Protein AF-A0A1N6YTL4-F1 (afdb_monomer_lite)

Secondary structure (DSSP, 8-state):
--HHHHHHHHHHHHHHGGGS--TT-TT-S-----EEEEEEE-SSS--EEEEEEEE--TT-----TTSS--BS-HHHHHHHHHHHHHHHHTT-HHHHHHHHHHHHHHBTT-HHHHHHHHHHHHHTT-HHHHHHHHHHHHHTT-HHHHHHHHHHTTT-

Sequence (156 aa):
MNQVSVNLFKGTFEKNFYLWDISGFENFEKVIIPYKYSSKVTNGRGEISRMGITFFNRNYIDFLPEFIVYVKDKKKSLQNFSKAVQAMNANKLDKAIEFFNETHEYDNTNTDALYNVASIAMAQNKTDVACTALKRLKDLEQTEGTKLYNEKCSGK

Structure (mmCIF, N/CA/C/O backbone):
data_AF-A0A1N6YTL4-F1
#
_entry.id   AF-A0A1N6YTL4-F1
#
loop_
_atom_site.group_PDB
_atom_site.id
_atom_site.type_symbol
_atom_site.label_atom_id
_atom_site.label_alt_id
_atom_site.label_comp_id
_atom_site.label_asym_id
_atom_site.label_entity_id
_atom_site.label_seq_id
_atom_site.pdbx_PDB_ins_code
_atom_site.Cartn_x
_atom_site.Cartn_y
_atom_site.Cartn_z
_atom_site.occupancy
_atom_site.B_iso_or_equiv
_atom_site.auth_seq_id
_atom_site.auth_comp_id
_atom_site.auth_asym_id
_atom_site.auth_atom_id
_atom_site.pdbx_PDB_model_num
ATOM 1 N N . MET A 1 1 ? 21.073 10.509 -17.803 1.00 59.91 1 MET A N 1
ATOM 2 C CA . MET A 1 1 ? 20.848 9.961 -19.165 1.00 59.91 1 MET A CA 1
ATOM 3 C C . MET A 1 1 ? 21.181 11.045 -20.175 1.00 59.91 1 MET A C 1
ATOM 5 O O . MET A 1 1 ? 20.860 12.189 -19.892 1.00 59.91 1 MET A O 1
ATOM 9 N N . ASN A 1 2 ? 21.810 10.725 -21.308 1.00 72.00 2 ASN A N 1
ATOM 10 C CA . ASN A 1 2 ? 22.000 11.700 -22.391 1.00 72.00 2 ASN A CA 1
ATOM 11 C C . ASN A 1 2 ? 20.798 11.677 -23.362 1.00 72.00 2 ASN A C 1
ATOM 13 O O . ASN A 1 2 ? 20.012 10.726 -23.358 1.00 72.00 2 ASN A O 1
ATOM 17 N N . GLN A 1 3 ? 20.651 12.715 -24.191 1.00 76.50 3 GLN A N 1
ATOM 18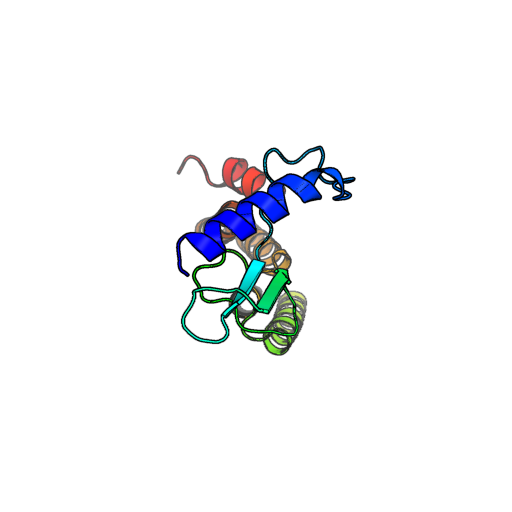 C CA . GLN A 1 3 ? 19.509 12.863 -25.107 1.00 76.50 3 GLN A CA 1
ATOM 19 C C . GLN A 1 3 ? 19.399 11.714 -26.125 1.00 76.50 3 GLN A C 1
ATOM 21 O O . GLN A 1 3 ? 18.298 11.307 -26.489 1.00 76.50 3 GLN A O 1
ATOM 26 N N . VAL A 1 4 ? 20.537 11.157 -26.549 1.00 77.75 4 VAL A N 1
ATOM 27 C CA . VAL A 1 4 ? 20.602 10.030 -27.491 1.00 77.75 4 VAL A CA 1
ATOM 28 C C . VAL A 1 4 ? 19.930 8.790 -26.896 1.00 77.75 4 VAL A C 1
ATOM 30 O O . VAL A 1 4 ? 19.064 8.196 -27.536 1.00 77.75 4 VAL A O 1
ATOM 33 N N . SER A 1 5 ? 20.249 8.447 -25.643 1.00 71.25 5 SER A N 1
ATOM 34 C CA . SER A 1 5 ? 19.614 7.335 -24.929 1.00 71.25 5 SER A CA 1
ATOM 35 C C . SER A 1 5 ? 18.109 7.540 -24.741 1.00 71.25 5 SER A C 1
ATOM 37 O O . SER A 1 5 ? 17.353 6.580 -24.858 1.00 71.25 5 SER A O 1
ATOM 39 N N . VAL A 1 6 ? 17.662 8.774 -24.476 1.00 77.31 6 VAL A N 1
ATOM 40 C CA . VAL A 1 6 ? 16.231 9.094 -24.307 1.00 77.31 6 VAL A CA 1
ATOM 41 C C . VAL A 1 6 ? 15.464 8.918 -25.617 1.00 77.31 6 VAL A C 1
ATOM 43 O O . VAL A 1 6 ? 14.405 8.294 -25.629 1.00 77.31 6 VAL A O 1
ATOM 46 N N . ASN A 1 7 ? 15.999 9.430 -26.727 1.00 81.69 7 ASN A N 1
ATOM 47 C CA . ASN A 1 7 ? 15.351 9.322 -28.035 1.00 81.69 7 ASN A CA 1
ATOM 48 C C . ASN A 1 7 ? 15.267 7.864 -28.503 1.00 81.69 7 ASN A C 1
ATOM 50 O O . ASN A 1 7 ? 14.231 7.436 -29.007 1.00 81.69 7 ASN A O 1
ATOM 54 N N . LEU A 1 8 ? 16.333 7.086 -28.288 1.00 77.69 8 LEU A N 1
ATOM 55 C CA . LEU A 1 8 ? 16.352 5.664 -28.620 1.00 77.69 8 LEU A CA 1
ATOM 56 C C . LEU A 1 8 ? 15.340 4.867 -27.788 1.00 77.69 8 LEU A C 1
ATOM 58 O O . LEU A 1 8 ? 14.631 4.022 -28.337 1.00 77.69 8 LEU A O 1
ATOM 62 N N . PHE A 1 9 ? 15.238 5.159 -26.487 1.00 78.00 9 PHE A N 1
ATOM 63 C CA . PHE A 1 9 ? 14.226 4.563 -25.616 1.00 78.00 9 PHE A CA 1
ATOM 64 C C . PHE A 1 9 ? 12.809 4.861 -26.122 1.00 78.00 9 PHE A C 1
ATOM 66 O O . PHE A 1 9 ? 12.041 3.924 -26.331 1.00 78.00 9 PHE A O 1
ATOM 73 N N . LYS A 1 10 ? 12.484 6.135 -26.391 1.00 81.81 10 LYS A N 1
ATOM 74 C CA . LYS A 1 10 ? 11.162 6.538 -26.906 1.00 81.81 10 LYS A CA 1
ATOM 75 C C . LYS A 1 10 ? 10.816 5.820 -28.207 1.00 81.81 10 LYS A C 1
ATOM 77 O O . LYS A 1 10 ? 9.788 5.157 -28.279 1.00 81.81 10 LYS A O 1
ATOM 82 N N . GLY A 1 11 ? 11.721 5.863 -29.186 1.00 82.88 11 GLY A N 1
ATOM 83 C CA . GLY A 1 11 ? 11.497 5.213 -30.476 1.00 82.88 11 GLY A CA 1
ATOM 84 C C . GLY A 1 11 ? 11.359 3.692 -30.368 1.00 82.88 11 GLY A C 1
ATOM 85 O O . GLY A 1 11 ? 10.613 3.090 -31.133 1.00 82.88 11 GLY A O 1
ATOM 86 N N . THR A 1 12 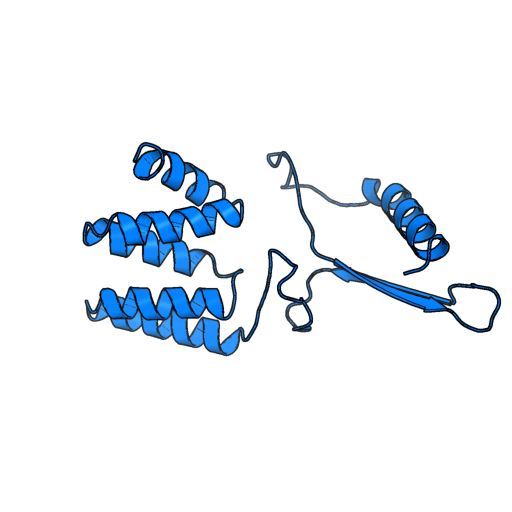? 12.044 3.055 -29.413 1.00 78.06 12 THR A N 1
ATOM 87 C CA . THR A 1 12 ? 11.881 1.616 -29.150 1.00 78.06 12 THR A CA 1
ATOM 88 C C . THR A 1 12 ? 10.526 1.325 -28.512 1.00 78.06 12 THR A C 1
ATOM 90 O O . THR A 1 12 ? 9.868 0.369 -28.906 1.00 78.06 12 THR A O 1
ATOM 93 N N . PHE A 1 13 ? 10.091 2.139 -27.551 1.00 80.81 13 PHE A N 1
ATOM 94 C CA . PHE A 1 13 ? 8.807 1.957 -26.879 1.00 80.81 13 PHE A CA 1
ATOM 95 C C . PHE A 1 13 ? 7.634 2.129 -27.853 1.00 80.81 13 PHE A C 1
ATOM 97 O O . PHE A 1 13 ? 6.811 1.229 -27.985 1.00 80.81 13 PHE A O 1
ATOM 104 N N . GLU A 1 14 ? 7.612 3.227 -28.613 1.00 83.31 14 GLU A N 1
ATOM 105 C CA . GLU A 1 14 ? 6.567 3.525 -29.604 1.00 83.31 14 GLU A CA 1
ATOM 106 C C . GLU A 1 14 ? 6.442 2.419 -30.664 1.00 83.31 14 GLU A C 1
ATOM 108 O O . GLU A 1 14 ? 5.338 1.999 -31.004 1.00 83.31 14 GLU A O 1
ATOM 113 N N . LYS A 1 15 ? 7.575 1.882 -31.137 1.00 85.19 15 LYS A N 1
ATOM 114 C CA . LYS A 1 15 ? 7.611 0.787 -32.120 1.00 85.19 15 LYS A CA 1
ATOM 115 C C . LYS A 1 15 ? 7.225 -0.579 -31.569 1.00 85.19 15 LYS A C 1
ATOM 117 O O . LYS A 1 15 ? 7.078 -1.494 -32.364 1.00 85.19 15 LYS A O 1
ATOM 122 N N . ASN A 1 16 ? 7.142 -0.765 -30.258 1.00 82.19 16 ASN A N 1
ATOM 123 C CA . ASN A 1 16 ? 6.798 -2.063 -29.676 1.00 82.19 16 ASN A CA 1
ATOM 124 C C . ASN A 1 16 ? 5.483 -2.027 -28.902 1.00 82.19 16 ASN A C 1
ATOM 126 O O . ASN A 1 16 ? 4.976 -3.087 -28.562 1.00 82.19 16 ASN A O 1
ATOM 130 N N . PHE A 1 17 ? 4.912 -0.848 -28.646 1.00 80.88 17 PHE A N 1
ATOM 131 C CA . PHE A 1 17 ? 3.679 -0.713 -27.874 1.00 80.88 17 PHE A CA 1
ATOM 132 C C . PHE A 1 17 ? 2.516 -1.519 -28.472 1.00 80.88 17 PHE A C 1
ATOM 134 O O . PHE A 1 17 ? 1.780 -2.162 -27.737 1.00 80.88 17 PHE A O 1
ATOM 141 N N . TYR A 1 18 ? 2.401 -1.577 -29.803 1.00 83.94 18 TYR A N 1
ATOM 142 C CA . TYR A 1 18 ? 1.363 -2.372 -30.475 1.00 83.94 18 TYR A CA 1
ATOM 143 C C . TYR A 1 18 ? 1.511 -3.894 -30.285 1.00 83.94 18 TYR A C 1
ATOM 145 O O . TYR A 1 18 ? 0.587 -4.634 -30.605 1.00 83.94 18 TYR A O 1
ATOM 153 N N . LEU A 1 19 ? 2.668 -4.371 -29.810 1.00 84.88 19 LEU A N 1
ATOM 154 C CA . LEU A 1 19 ? 2.916 -5.785 -29.507 1.00 84.88 19 LEU A CA 1
ATOM 155 C C . LEU A 1 19 ? 2.529 -6.157 -28.072 1.00 84.88 19 LEU A C 1
ATOM 157 O O . LEU A 1 19 ? 2.641 -7.322 -27.696 1.00 84.88 19 LEU A O 1
ATOM 161 N N . TRP A 1 20 ? 2.159 -5.182 -27.241 1.00 83.69 20 TRP A N 1
ATOM 162 C CA . TRP A 1 20 ? 1.830 -5.434 -25.847 1.00 83.69 20 TRP A CA 1
ATOM 163 C C . TRP A 1 20 ? 0.421 -6.004 -25.754 1.00 83.69 20 TRP A C 1
ATOM 165 O O . TRP A 1 20 ? -0.533 -5.411 -26.254 1.00 83.69 20 TRP A O 1
ATOM 175 N N . ASP A 1 21 ? 0.291 -7.139 -25.074 1.00 83.94 21 ASP A N 1
ATOM 176 C CA . ASP A 1 21 ? -1.011 -7.646 -24.668 1.00 83.94 21 ASP A CA 1
ATOM 177 C C . ASP A 1 21 ? -1.501 -6.828 -23.470 1.00 83.94 21 ASP A C 1
ATOM 179 O O . ASP A 1 21 ? -1.032 -6.994 -22.343 1.00 83.94 21 ASP A O 1
ATOM 183 N N . ILE A 1 22 ? -2.397 -5.886 -23.749 1.00 84.00 22 ILE A N 1
ATOM 184 C CA . ILE A 1 22 ? -3.043 -5.032 -22.747 1.00 84.00 22 ILE A CA 1
ATOM 185 C C . ILE A 1 22 ? -4.449 -5.525 -22.392 1.00 84.00 22 ILE A C 1
ATOM 187 O O . ILE A 1 22 ? -5.221 -4.782 -21.783 1.00 84.00 22 ILE A O 1
ATOM 191 N N . SER A 1 23 ? -4.789 -6.762 -22.769 1.00 85.00 23 SER A N 1
ATOM 192 C CA . SER A 1 23 ? -6.076 -7.361 -22.426 1.00 85.00 23 SER A CA 1
ATOM 193 C C . SER A 1 23 ? -6.271 -7.359 -20.906 1.00 85.00 23 SER A C 1
ATOM 195 O O . SER A 1 23 ? -5.370 -7.727 -20.148 1.00 85.00 23 SER A O 1
ATOM 197 N N . GLY A 1 24 ? -7.444 -6.932 -20.447 1.00 79.25 24 GLY A N 1
ATOM 198 C CA . GLY A 1 24 ? -7.769 -6.760 -19.028 1.00 79.25 24 GLY A CA 1
ATOM 199 C C . GLY A 1 24 ? -7.511 -5.355 -18.466 1.00 79.25 24 GLY A C 1
ATOM 200 O O . GLY A 1 24 ? -7.842 -5.108 -17.304 1.00 79.25 24 GLY A O 1
ATOM 201 N N . PHE A 1 25 ? -6.956 -4.428 -19.256 1.00 83.75 25 PHE A N 1
ATOM 202 C CA . PHE A 1 25 ? -6.769 -3.025 -18.865 1.00 83.75 25 PHE A CA 1
ATOM 203 C C . PHE A 1 25 ? -7.748 -2.048 -19.545 1.00 83.75 25 PHE A C 1
ATOM 205 O O . PHE A 1 25 ? -7.594 -0.836 -19.423 1.00 83.75 25 PHE A O 1
ATOM 212 N N . GLU A 1 26 ? -8.781 -2.539 -20.231 1.00 84.50 26 GLU A N 1
ATOM 213 C CA . GLU A 1 26 ? -9.675 -1.741 -21.088 1.00 84.50 26 GLU A CA 1
ATOM 214 C C . GLU A 1 26 ? -10.483 -0.689 -20.319 1.00 84.50 26 GLU A C 1
ATOM 216 O O . GLU A 1 26 ? -10.857 0.342 -20.872 1.00 84.50 26 GLU A O 1
ATOM 221 N N . ASN A 1 27 ? -10.745 -0.942 -19.036 1.00 80.38 27 ASN A N 1
ATOM 222 C CA . ASN A 1 27 ? -11.523 -0.047 -18.179 1.00 80.38 27 ASN A CA 1
ATOM 223 C C . ASN A 1 27 ? -10.662 1.000 -17.455 1.00 80.38 27 ASN A C 1
ATOM 225 O O . ASN A 1 27 ? -11.187 1.769 -16.650 1.00 80.38 27 ASN A O 1
ATOM 229 N N . PH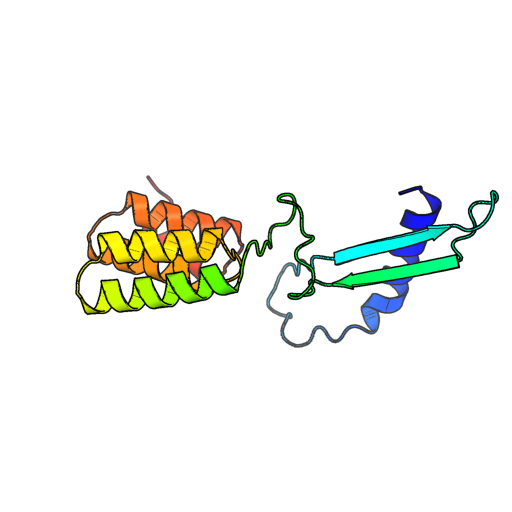E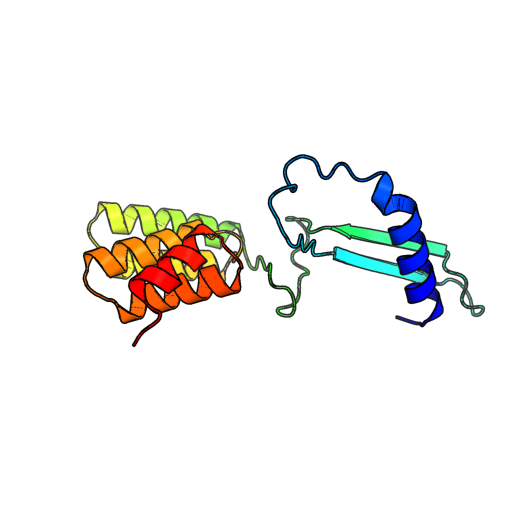 A 1 28 ? -9.350 1.025 -17.700 1.00 75.69 28 PHE A N 1
ATOM 230 C CA . PHE A 1 28 ? -8.451 2.002 -17.101 1.00 75.69 28 PHE A CA 1
ATOM 231 C C . PHE A 1 28 ? -8.212 3.153 -18.076 1.00 75.69 28 PHE A C 1
ATOM 233 O O . PHE A 1 28 ? -7.694 2.956 -19.171 1.00 75.69 28 PHE A O 1
ATOM 240 N N . GLU A 1 29 ? -8.521 4.378 -17.646 1.00 77.00 29 GLU A N 1
ATOM 241 C CA . GLU A 1 29 ? -8.175 5.595 -18.397 1.00 77.00 29 GLU A CA 1
ATOM 242 C C . GLU A 1 29 ? -6.653 5.722 -18.589 1.00 77.00 29 GLU A C 1
ATOM 244 O O . GLU A 1 29 ? -6.171 6.241 -19.596 1.00 77.00 29 GLU A O 1
ATOM 249 N N . LYS A 1 30 ? -5.881 5.220 -17.619 1.00 75.06 30 LYS A N 1
ATOM 250 C CA . LYS A 1 30 ? -4.424 5.285 -17.609 1.00 75.06 30 LYS A CA 1
ATOM 251 C C . LYS A 1 30 ? -3.835 4.062 -16.914 1.00 75.06 30 LYS A C 1
ATOM 253 O O . LYS A 1 30 ? -4.266 3.695 -15.826 1.00 75.06 30 LYS A O 1
ATOM 258 N N . VAL A 1 31 ? -2.793 3.486 -17.515 1.00 74.00 31 VAL A N 1
ATOM 259 C CA . VAL A 1 31 ? -1.980 2.425 -16.906 1.00 74.00 31 VAL A CA 1
ATOM 260 C C . VAL A 1 31 ? -0.565 2.953 -16.696 1.00 74.00 31 VAL A C 1
ATOM 262 O O . VAL A 1 31 ? 0.115 3.342 -17.646 1.00 74.00 31 VAL A O 1
ATOM 265 N N . ILE A 1 32 ? -0.115 2.984 -15.441 1.00 71.81 32 ILE A N 1
ATOM 266 C CA . ILE A 1 32 ? 1.235 3.421 -15.073 1.00 71.81 32 ILE A CA 1
ATOM 267 C C . ILE A 1 32 ? 2.068 2.188 -14.741 1.00 71.81 32 ILE A C 1
ATOM 269 O O . ILE A 1 32 ? 1.781 1.478 -13.782 1.00 71.81 32 ILE A O 1
ATOM 273 N N . ILE A 1 33 ? 3.125 1.950 -15.519 1.00 74.19 33 ILE A N 1
ATOM 274 C CA . ILE A 1 33 ? 4.027 0.812 -15.316 1.00 74.19 33 ILE A CA 1
ATOM 275 C C . ILE A 1 33 ? 5.400 1.347 -14.896 1.00 74.19 33 ILE A C 1
ATOM 277 O O . ILE A 1 33 ? 6.118 1.897 -15.734 1.00 74.19 33 ILE A O 1
ATOM 281 N N . PRO A 1 34 ? 5.797 1.194 -13.620 1.00 68.75 34 PRO A N 1
ATOM 282 C CA . PRO A 1 34 ? 7.133 1.555 -13.165 1.00 68.75 34 PRO A CA 1
ATOM 283 C C . PRO A 1 34 ? 8.206 0.716 -13.864 1.00 68.75 34 PRO A C 1
ATOM 285 O O . PRO A 1 34 ? 8.129 -0.517 -13.906 1.00 68.75 34 PRO A O 1
ATOM 288 N N . TYR A 1 35 ? 9.242 1.378 -14.375 1.00 73.88 35 TYR A N 1
ATOM 289 C CA . TYR A 1 35 ? 10.377 0.717 -15.011 1.00 73.88 35 TYR A CA 1
ATOM 290 C C . TYR A 1 35 ? 11.705 1.382 -14.641 1.00 73.88 35 TYR A C 1
ATOM 292 O O . TYR A 1 35 ? 11.790 2.589 -14.420 1.00 73.88 35 TYR A O 1
ATOM 300 N N . LYS A 1 36 ? 12.771 0.579 -14.623 1.00 73.88 36 LYS A N 1
ATOM 301 C CA . LYS A 1 36 ? 14.165 1.023 -14.570 1.00 73.88 36 LYS A CA 1
ATOM 302 C C . LYS A 1 36 ? 14.770 0.845 -15.954 1.00 73.88 36 LYS A C 1
ATOM 304 O O . LYS A 1 36 ? 14.824 -0.266 -16.476 1.00 73.88 36 LYS A O 1
ATOM 309 N N . TYR A 1 37 ? 15.240 1.935 -16.544 1.00 75.94 37 TYR A N 1
ATOM 310 C CA . TYR A 1 37 ? 16.016 1.888 -17.777 1.00 75.94 37 TYR A CA 1
ATOM 311 C C . TYR A 1 37 ? 17.510 1.866 -17.455 1.00 75.94 37 TYR A C 1
ATOM 313 O O . TYR A 1 37 ? 17.997 2.644 -16.635 1.00 75.94 37 TYR A O 1
ATOM 321 N N . SER A 1 38 ? 18.248 0.985 -18.122 1.00 75.12 38 SER A N 1
ATOM 322 C CA . SER A 1 38 ? 19.702 0.904 -18.043 1.00 75.12 38 SER A CA 1
ATOM 323 C C . SER A 1 38 ? 20.300 0.966 -19.443 1.00 75.12 38 SER A C 1
ATOM 325 O O . SER A 1 38 ? 19.799 0.345 -20.379 1.00 75.12 38 SER A O 1
ATOM 327 N N . SER A 1 39 ? 21.389 1.718 -19.589 1.00 74.62 39 SER A N 1
ATOM 328 C CA . SER A 1 39 ? 22.156 1.774 -20.831 1.00 74.62 39 SER A CA 1
ATOM 329 C C . SER A 1 39 ? 23.646 1.786 -20.530 1.00 74.62 39 SER A C 1
ATOM 331 O O . SER A 1 39 ? 24.094 2.596 -19.718 1.00 74.62 39 SER A O 1
ATOM 333 N N . LYS A 1 40 ? 24.415 0.936 -21.212 1.00 75.56 40 LYS A N 1
ATOM 334 C CA . LYS A 1 40 ? 25.878 0.964 -21.202 1.00 75.56 40 LYS A CA 1
ATOM 335 C C . LYS A 1 40 ? 26.364 1.562 -22.517 1.00 75.56 40 LYS A C 1
ATOM 337 O O . LYS A 1 40 ? 26.043 1.050 -23.586 1.00 75.56 40 LYS A O 1
ATOM 342 N N . VAL A 1 41 ? 27.138 2.636 -22.419 1.00 70.00 41 VAL A N 1
ATOM 343 C CA . VAL A 1 41 ? 27.853 3.239 -23.549 1.00 70.00 41 VAL A CA 1
ATOM 344 C C . VAL A 1 41 ? 29.284 2.719 -23.502 1.00 70.00 41 VAL A C 1
ATOM 346 O O . VAL A 1 41 ? 29.924 2.785 -22.452 1.00 70.00 41 VAL A O 1
ATOM 349 N N . THR A 1 42 ? 29.786 2.175 -24.606 1.00 64.62 42 THR A N 1
ATOM 350 C CA . THR A 1 42 ? 31.203 1.795 -24.725 1.00 64.62 42 THR A CA 1
ATOM 351 C C . THR A 1 42 ? 31.922 2.779 -25.632 1.00 64.62 42 THR A C 1
ATOM 353 O O . THR A 1 42 ? 31.429 3.111 -26.699 1.00 64.62 42 THR A O 1
ATOM 356 N N . ASN A 1 43 ? 33.099 3.212 -25.179 1.00 58.28 43 ASN A N 1
ATOM 357 C CA . ASN A 1 43 ? 34.122 3.961 -25.910 1.00 58.28 43 ASN A CA 1
ATOM 358 C C . ASN A 1 43 ? 33.648 5.228 -26.640 1.00 58.28 43 ASN A C 1
ATOM 360 O O . ASN A 1 43 ? 33.364 5.189 -27.829 1.00 58.28 43 ASN A O 1
ATOM 364 N N . GLY A 1 44 ? 33.679 6.369 -25.937 1.00 56.91 44 GLY A N 1
ATOM 365 C CA . GLY A 1 44 ? 33.988 7.722 -26.448 1.00 56.91 44 GLY A CA 1
ATOM 366 C C . GLY A 1 44 ? 33.105 8.379 -27.524 1.00 56.91 44 GLY A C 1
ATOM 367 O O . GLY A 1 44 ? 33.092 9.601 -27.601 1.00 56.91 44 GLY A O 1
ATOM 368 N N . ARG A 1 45 ? 32.359 7.622 -28.336 1.00 59.56 45 ARG A N 1
ATOM 369 C CA . ARG A 1 45 ? 31.580 8.107 -29.491 1.00 59.56 45 ARG A CA 1
ATOM 370 C C . ARG A 1 45 ? 30.070 8.123 -29.254 1.00 59.56 45 ARG A C 1
ATOM 372 O O . ARG A 1 45 ? 29.308 8.392 -30.172 1.00 59.56 45 ARG A O 1
ATOM 379 N N . GLY A 1 46 ? 29.622 7.842 -28.029 1.00 59.88 46 GLY A N 1
ATOM 380 C CA . GLY A 1 46 ? 28.195 7.840 -27.691 1.00 59.88 46 GLY A CA 1
ATOM 381 C C . GLY A 1 46 ? 27.423 6.605 -28.174 1.00 59.88 46 GLY A C 1
ATOM 382 O O . GLY A 1 46 ? 26.197 6.607 -28.115 1.00 59.88 46 GLY A O 1
ATOM 383 N N . GLU A 1 47 ? 28.113 5.547 -28.608 1.00 61.53 47 GLU A N 1
ATOM 384 C CA . GLU A 1 47 ? 27.491 4.291 -29.040 1.00 61.53 47 GLU A CA 1
ATOM 385 C C . GLU A 1 47 ? 26.993 3.464 -27.839 1.00 61.53 47 GLU A C 1
ATOM 387 O O . GLU A 1 47 ? 27.751 3.090 -26.936 1.00 61.53 47 GLU A O 1
ATOM 392 N N . ILE A 1 48 ? 25.689 3.175 -27.822 1.00 64.75 48 ILE A N 1
ATOM 393 C CA . ILE A 1 48 ? 25.032 2.359 -26.793 1.00 64.75 48 ILE A CA 1
ATOM 394 C C . ILE A 1 48 ? 25.253 0.882 -27.139 1.00 64.75 48 ILE A C 1
ATOM 396 O O . ILE A 1 48 ? 24.716 0.395 -28.128 1.00 64.75 48 ILE A O 1
ATOM 400 N N . SER A 1 49 ? 26.020 0.156 -26.322 1.00 67.56 49 SER A N 1
ATOM 401 C CA . SER A 1 49 ? 26.332 -1.265 -26.553 1.00 67.56 49 SER A CA 1
ATOM 402 C C . SER A 1 49 ? 25.418 -2.235 -25.820 1.00 67.56 49 SER A C 1
ATOM 404 O O . SER A 1 49 ? 25.327 -3.399 -26.207 1.00 67.56 49 SER A O 1
ATOM 406 N N . ARG A 1 50 ? 24.735 -1.787 -24.761 1.00 68.94 50 ARG A N 1
ATOM 407 C CA . ARG A 1 50 ? 23.666 -2.551 -24.103 1.00 68.94 50 ARG A CA 1
ATOM 408 C C . ARG A 1 50 ? 22.571 -1.620 -23.619 1.00 68.94 50 ARG A C 1
ATOM 410 O O . ARG A 1 50 ? 22.869 -0.586 -23.024 1.00 68.94 50 ARG A O 1
ATOM 417 N N . MET A 1 51 ? 21.326 -2.035 -23.812 1.00 71.81 51 MET A N 1
ATOM 418 C CA . MET A 1 51 ? 20.152 -1.429 -23.195 1.00 71.81 51 MET A CA 1
ATOM 419 C C . MET A 1 51 ? 19.326 -2.503 -22.498 1.00 71.81 51 MET A C 1
ATOM 421 O O . MET A 1 51 ? 19.312 -3.655 -22.930 1.00 71.81 51 MET A O 1
ATOM 425 N N . GLY A 1 52 ? 18.640 -2.122 -21.430 1.00 71.44 52 GLY A N 1
ATOM 426 C CA . GLY A 1 52 ? 17.707 -2.995 -20.736 1.00 71.44 52 GLY A CA 1
ATOM 427 C C . GLY A 1 52 ? 16.632 -2.177 -20.044 1.00 71.44 52 GLY A C 1
ATOM 428 O O . GLY A 1 52 ? 16.939 -1.176 -19.393 1.00 71.44 52 GLY A O 1
ATOM 429 N N . ILE A 1 53 ? 15.386 -2.614 -20.191 1.00 72.69 53 ILE A N 1
ATOM 430 C CA . ILE A 1 53 ? 14.253 -2.138 -19.404 1.00 72.69 53 ILE A CA 1
ATOM 431 C C . ILE A 1 53 ? 13.939 -3.239 -18.403 1.00 72.69 53 ILE A C 1
ATOM 433 O O . ILE A 1 53 ? 13.673 -4.376 -18.787 1.00 72.69 53 ILE A O 1
ATOM 437 N N . THR A 1 54 ? 13.972 -2.896 -17.124 1.00 70.38 54 THR A N 1
ATOM 438 C CA . THR A 1 54 ? 13.542 -3.782 -16.051 1.00 70.38 54 THR A CA 1
ATOM 439 C C . THR A 1 54 ? 12.258 -3.213 -15.482 1.00 70.38 54 THR A C 1
ATOM 441 O O . THR A 1 54 ? 12.267 -2.165 -14.838 1.00 70.38 54 THR A O 1
ATOM 444 N N . PHE A 1 55 ? 11.147 -3.891 -15.736 1.00 68.06 55 PHE A N 1
ATOM 445 C CA . PHE A 1 55 ? 9.892 -3.619 -15.043 1.00 68.06 55 PHE A CA 1
ATOM 446 C C . PHE A 1 55 ? 10.006 -4.048 -13.583 1.00 68.06 55 PHE A C 1
ATOM 448 O O . PHE A 1 55 ? 10.896 -4.833 -13.247 1.00 68.06 55 PHE A O 1
ATOM 455 N N . PHE A 1 56 ? 9.134 -3.510 -12.726 1.00 62.94 56 PHE A N 1
ATOM 456 C CA . PHE A 1 56 ? 9.116 -3.802 -11.293 1.00 62.94 56 PHE A CA 1
ATOM 457 C C . PHE A 1 56 ? 9.410 -5.281 -11.000 1.00 62.94 56 PHE A C 1
ATOM 459 O O . PHE A 1 56 ? 8.605 -6.175 -11.262 1.00 62.94 56 PHE A O 1
ATOM 466 N N . ASN A 1 57 ? 10.605 -5.533 -10.469 1.00 58.72 57 ASN A N 1
ATOM 467 C CA . ASN A 1 57 ? 11.057 -6.860 -10.100 1.00 58.72 57 ASN A CA 1
ATOM 468 C C . ASN A 1 57 ? 11.105 -6.915 -8.579 1.00 58.72 57 ASN A C 1
ATOM 470 O O . ASN A 1 57 ? 11.932 -6.251 -7.958 1.00 58.72 57 ASN A O 1
ATOM 474 N N . ARG A 1 58 ? 10.237 -7.746 -7.993 1.00 53.47 58 ARG A N 1
ATOM 475 C CA . ARG A 1 58 ? 10.113 -7.946 -6.539 1.00 53.47 58 ARG A CA 1
ATOM 476 C C . ARG A 1 58 ? 11.425 -8.359 -5.856 1.00 53.47 58 ARG A C 1
ATOM 478 O O . ARG A 1 58 ? 11.521 -8.237 -4.641 1.00 53.47 58 ARG A O 1
ATOM 485 N N . ASN A 1 59 ? 12.412 -8.840 -6.615 1.00 54.75 59 ASN A N 1
ATOM 486 C CA . ASN A 1 59 ? 13.719 -9.264 -6.110 1.00 54.75 59 ASN A CA 1
ATOM 487 C C . ASN A 1 59 ? 14.784 -8.150 -6.138 1.00 54.75 59 ASN A C 1
ATOM 489 O O . ASN A 1 59 ? 15.870 -8.350 -5.604 1.00 54.75 59 ASN A O 1
ATOM 493 N N . TYR A 1 60 ? 14.497 -6.996 -6.750 1.00 53.00 60 TYR A N 1
ATOM 494 C CA . TYR A 1 60 ? 15.383 -5.830 -6.781 1.00 53.00 60 TYR A CA 1
ATOM 495 C C . TYR A 1 60 ? 14.730 -4.674 -6.015 1.00 53.00 60 TYR A C 1
ATOM 497 O O . TYR A 1 60 ? 13.900 -3.936 -6.546 1.00 53.00 60 TYR A O 1
ATOM 505 N N . ILE A 1 61 ? 15.123 -4.535 -4.747 1.00 52.62 61 ILE A N 1
ATOM 506 C CA . ILE A 1 61 ? 14.723 -3.471 -3.810 1.00 52.62 61 ILE A CA 1
ATOM 507 C C . ILE A 1 61 ? 15.485 -2.183 -4.167 1.00 52.62 61 ILE A C 1
ATOM 509 O O . ILE A 1 61 ? 16.308 -1.689 -3.412 1.00 52.62 61 ILE A O 1
ATOM 513 N N . ASP A 1 62 ? 15.271 -1.684 -5.380 1.00 51.75 62 ASP A N 1
ATOM 514 C CA . ASP A 1 62 ? 16.041 -0.572 -5.955 1.00 51.75 62 ASP A CA 1
ATOM 515 C C . ASP A 1 62 ? 15.129 0.567 -6.434 1.00 51.75 62 ASP A C 1
ATOM 517 O O . ASP A 1 62 ? 15.530 1.404 -7.244 1.00 51.75 62 ASP A O 1
ATOM 521 N N . PHE A 1 63 ? 13.880 0.594 -5.968 1.00 54.12 63 PHE A N 1
ATOM 522 C CA . PHE A 1 63 ? 12.973 1.700 -6.243 1.00 54.12 63 PHE A CA 1
ATOM 523 C C . PHE A 1 63 ? 13.148 2.743 -5.140 1.00 54.12 63 PHE A C 1
ATOM 525 O O . PHE A 1 63 ? 12.874 2.493 -3.970 1.00 54.12 63 PHE A O 1
ATOM 532 N N . LEU A 1 64 ? 13.699 3.893 -5.520 1.00 52.09 64 LEU A N 1
ATOM 533 C CA . LEU A 1 64 ? 13.782 5.084 -4.679 1.00 52.09 64 LEU A CA 1
ATOM 534 C C . LEU A 1 64 ? 12.364 5.554 -4.287 1.00 52.09 64 LEU A C 1
ATOM 536 O O . LEU A 1 64 ? 11.410 5.237 -5.002 1.00 52.09 64 LEU A O 1
ATOM 540 N N . PRO A 1 65 ? 12.211 6.356 -3.214 1.00 53.09 65 PRO A N 1
ATOM 541 C CA . PRO A 1 65 ? 10.917 6.906 -2.773 1.00 53.09 65 PRO A CA 1
ATOM 542 C C . PRO A 1 65 ? 10.182 7.771 -3.818 1.00 53.09 65 PRO A C 1
ATOM 544 O O . PRO A 1 65 ? 9.061 8.200 -3.577 1.00 53.09 65 PRO A O 1
ATOM 547 N N . GLU A 1 66 ? 10.794 8.028 -4.975 1.00 55.75 66 GLU A N 1
ATOM 548 C CA . GLU A 1 66 ? 10.205 8.744 -6.113 1.00 55.75 66 GLU A CA 1
ATOM 549 C C . GLU A 1 66 ? 9.174 7.906 -6.895 1.00 55.75 66 GLU A C 1
ATOM 551 O O . GLU A 1 66 ? 8.431 8.451 -7.709 1.00 55.75 66 GLU A O 1
ATOM 556 N N . PHE A 1 67 ? 9.107 6.588 -6.666 1.00 59.91 67 PHE A N 1
ATOM 557 C CA . PHE A 1 67 ? 8.106 5.719 -7.283 1.00 59.91 67 PHE A CA 1
ATOM 558 C C . PHE A 1 67 ? 6.883 5.539 -6.382 1.00 59.91 67 PHE A C 1
ATOM 560 O O . PHE A 1 67 ? 7.006 5.263 -5.192 1.00 59.91 67 PHE A O 1
ATOM 567 N N . ILE A 1 68 ? 5.692 5.590 -6.991 1.00 65.62 68 ILE A N 1
ATOM 568 C CA . ILE A 1 68 ? 4.405 5.308 -6.325 1.00 65.62 68 ILE A CA 1
ATOM 569 C C . ILE A 1 68 ? 4.395 3.892 -5.719 1.00 65.62 68 ILE A C 1
ATOM 571 O O . ILE A 1 68 ? 3.712 3.651 -4.731 1.00 65.62 68 ILE A O 1
ATOM 575 N N . VAL A 1 69 ? 5.188 2.963 -6.265 1.00 72.44 69 VAL A N 1
ATOM 576 C CA . VAL A 1 69 ? 5.338 1.585 -5.782 1.00 72.44 69 VAL A CA 1
ATOM 577 C C . VAL A 1 69 ? 6.720 1.380 -5.157 1.00 72.44 69 VAL A C 1
ATOM 579 O O . VAL A 1 69 ? 7.742 1.566 -5.817 1.00 72.44 69 VAL A O 1
ATOM 582 N N . TYR A 1 70 ? 6.745 0.938 -3.902 1.00 75.88 70 TYR A N 1
ATOM 583 C CA . TYR A 1 70 ? 7.942 0.759 -3.091 1.00 75.88 70 TYR A CA 1
ATOM 584 C C . TYR A 1 70 ? 7.805 -0.425 -2.120 1.00 75.88 70 TYR A C 1
ATOM 586 O O . TYR A 1 70 ? 6.838 -0.537 -1.365 1.00 75.88 70 TYR A O 1
ATOM 594 N N . VAL A 1 71 ? 8.823 -1.293 -2.103 1.00 82.50 71 VAL A N 1
ATOM 595 C CA . VAL A 1 71 ? 8.911 -2.455 -1.205 1.00 82.50 71 VAL A CA 1
ATOM 596 C C . VAL A 1 71 ? 10.225 -2.398 -0.443 1.00 82.50 71 VAL A C 1
ATOM 598 O O . VAL A 1 71 ? 11.275 -2.726 -0.988 1.00 82.50 71 VAL A O 1
ATOM 601 N N . LYS A 1 72 ? 10.167 -1.997 0.827 1.00 86.00 72 LYS A N 1
ATOM 602 C CA . LYS A 1 72 ? 11.325 -1.911 1.726 1.00 86.00 72 LYS A CA 1
ATOM 603 C C . LYS A 1 72 ? 11.782 -3.281 2.211 1.00 86.00 72 LYS A C 1
ATOM 605 O O . LYS A 1 72 ? 12.968 -3.588 2.188 1.00 86.00 72 LYS A O 1
ATOM 610 N N . ASP A 1 73 ? 10.838 -4.076 2.714 1.00 88.12 73 ASP A N 1
ATOM 611 C CA . ASP A 1 73 ? 11.087 -5.407 3.270 1.00 88.12 73 ASP A CA 1
ATOM 612 C C . ASP A 1 73 ? 9.787 -6.219 3.266 1.00 88.12 73 ASP A C 1
ATOM 614 O O . ASP A 1 73 ? 8.966 -6.163 4.186 1.00 88.12 73 ASP A O 1
ATOM 618 N N . LYS A 1 74 ? 9.610 -7.019 2.214 1.00 87.12 74 LYS A N 1
ATOM 619 C CA . LYS A 1 74 ? 8.414 -7.844 2.036 1.00 87.12 74 LYS A CA 1
ATOM 620 C C . LYS A 1 74 ? 8.205 -8.846 3.172 1.00 87.12 74 LYS A C 1
ATOM 622 O O . LYS A 1 74 ? 7.069 -9.137 3.542 1.00 87.12 74 LYS A O 1
ATOM 627 N N . LYS A 1 75 ? 9.287 -9.388 3.741 1.00 92.56 75 LYS A N 1
ATOM 628 C CA . LYS A 1 75 ? 9.184 -10.362 4.833 1.00 92.56 75 LYS A CA 1
ATOM 629 C C . LYS A 1 75 ? 8.627 -9.685 6.080 1.00 92.56 75 LYS A C 1
ATOM 631 O O . LYS A 1 75 ? 7.722 -10.239 6.700 1.00 92.56 75 LYS A O 1
ATOM 636 N N . LYS A 1 76 ? 9.118 -8.489 6.420 1.00 96.44 76 LYS A N 1
ATOM 637 C CA . LYS A 1 76 ? 8.566 -7.698 7.530 1.00 96.44 76 LYS A CA 1
ATOM 638 C C . LYS A 1 76 ? 7.126 -7.273 7.281 1.00 96.44 76 LYS A C 1
ATOM 640 O O . LYS A 1 76 ? 6.324 -7.380 8.204 1.00 96.44 76 LYS A O 1
ATOM 645 N N . SER A 1 77 ? 6.782 -6.878 6.052 1.00 96.19 77 SER A N 1
ATOM 646 C CA . SER A 1 77 ? 5.391 -6.587 5.681 1.00 96.19 77 SER A CA 1
ATOM 647 C C . SER A 1 77 ? 4.476 -7.782 5.985 1.00 96.19 77 SER A C 1
ATOM 649 O O . SER A 1 77 ? 3.545 -7.660 6.776 1.00 96.19 77 SER A O 1
ATOM 651 N N . LEU A 1 78 ? 4.804 -8.979 5.483 1.00 96.69 78 LEU A N 1
ATOM 652 C CA . LEU A 1 78 ? 4.015 -10.194 5.734 1.00 96.69 78 LEU A CA 1
ATOM 653 C C . LEU A 1 78 ? 3.951 -10.578 7.221 1.00 96.69 78 LEU A C 1
ATOM 655 O O . LEU A 1 78 ? 2.903 -10.997 7.715 1.00 96.69 78 LEU A O 1
ATOM 659 N N . GLN A 1 79 ? 5.059 -10.425 7.952 1.00 98.44 79 GLN A N 1
ATOM 660 C CA . GLN A 1 79 ? 5.088 -10.667 9.395 1.00 98.44 79 GLN A CA 1
ATOM 661 C C . GLN A 1 79 ? 4.144 -9.724 10.143 1.00 98.44 79 GLN A C 1
ATOM 663 O O . GLN A 1 79 ? 3.407 -10.171 11.020 1.00 98.44 79 GLN A O 1
ATOM 668 N N . ASN A 1 80 ? 4.143 -8.437 9.799 1.00 98.75 80 ASN A N 1
ATOM 669 C CA . ASN A 1 80 ? 3.259 -7.462 10.420 1.00 98.75 80 ASN A CA 1
ATOM 670 C C . ASN A 1 80 ? 1.799 -7.676 10.023 1.00 98.75 80 ASN A C 1
ATOM 672 O O . ASN A 1 80 ? 0.945 -7.617 10.902 1.00 98.75 80 ASN A O 1
ATOM 676 N N . PHE A 1 81 ? 1.507 -8.074 8.783 1.00 98.62 81 PHE A N 1
ATOM 677 C CA . PHE A 1 81 ? 0.144 -8.436 8.391 1.00 98.62 81 PHE A CA 1
ATOM 678 C C . PHE A 1 81 ? -0.375 -9.604 9.242 1.00 98.62 81 PHE A C 1
ATOM 680 O O . PHE A 1 81 ? -1.471 -9.543 9.799 1.00 98.62 81 PHE A O 1
ATOM 687 N N . SER A 1 82 ? 0.446 -10.643 9.446 1.00 98.75 82 SER A N 1
ATOM 688 C CA . SER A 1 82 ? 0.086 -11.761 10.326 1.00 98.75 82 SER A CA 1
ATOM 689 C C . SER A 1 82 ? -0.144 -11.317 11.775 1.00 98.75 82 SER A C 1
ATOM 691 O O . SER A 1 82 ? -1.075 -11.810 12.414 1.00 98.75 82 SER A O 1
ATOM 693 N N . LYS A 1 83 ? 0.675 -10.403 12.315 1.00 98.81 83 LYS A N 1
ATOM 694 C CA . LYS A 1 83 ? 0.464 -9.847 13.664 1.00 98.81 83 LYS A CA 1
ATOM 695 C C . LYS A 1 83 ? -0.815 -9.015 13.742 1.00 98.81 83 LYS A C 1
ATOM 697 O O . LYS A 1 83 ? -1.513 -9.090 14.750 1.00 98.81 83 LYS A O 1
ATOM 702 N N . ALA A 1 84 ? -1.137 -8.257 12.696 1.00 98.69 84 ALA A N 1
ATOM 703 C CA . ALA A 1 84 ? -2.345 -7.446 12.622 1.00 98.69 84 ALA A CA 1
ATOM 704 C C . ALA A 1 84 ? -3.602 -8.322 12.686 1.00 98.69 84 ALA A C 1
ATOM 706 O O . ALA A 1 84 ? -4.483 -8.073 13.507 1.00 98.69 84 ALA A O 1
ATOM 707 N N . VAL A 1 85 ? -3.631 -9.413 11.913 1.00 98.62 85 VAL A N 1
ATOM 708 C CA . VAL A 1 85 ? -4.716 -10.408 11.951 1.00 98.62 85 VAL A CA 1
ATOM 709 C C . VAL A 1 85 ? -4.831 -11.055 13.335 1.00 98.62 85 VAL A C 1
ATOM 711 O O . VAL A 1 85 ? -5.929 -11.159 13.877 1.00 98.62 85 VAL A O 1
ATOM 714 N N . GLN A 1 86 ? -3.713 -11.439 13.959 1.00 98.75 86 GLN A N 1
ATOM 715 C CA . GLN A 1 86 ? -3.726 -11.983 15.324 1.00 98.75 86 GLN A CA 1
ATOM 716 C C . GLN A 1 86 ? -4.254 -10.969 16.351 1.00 98.75 86 GLN A C 1
ATOM 718 O O . GLN A 1 86 ? -5.037 -11.331 17.229 1.00 98.75 86 GLN A O 1
ATOM 723 N N . ALA A 1 87 ? -3.853 -9.699 16.246 1.00 98.69 87 ALA A N 1
ATOM 724 C CA . ALA A 1 87 ? -4.340 -8.630 17.110 1.00 98.69 87 ALA A CA 1
ATOM 725 C C . ALA A 1 87 ? -5.845 -8.393 16.916 1.00 98.69 87 ALA A C 1
ATOM 727 O O . ALA A 1 87 ? -6.563 -8.265 17.906 1.00 98.69 87 ALA A O 1
ATOM 728 N N . MET A 1 88 ? -6.325 -8.408 15.671 1.00 98.00 88 MET A N 1
ATOM 729 C CA . MET A 1 88 ? -7.743 -8.289 15.334 1.00 98.00 88 MET A CA 1
ATOM 730 C C . MET A 1 88 ? -8.561 -9.446 15.925 1.00 98.00 88 MET A C 1
ATOM 732 O O . MET A 1 88 ? -9.549 -9.197 16.610 1.00 98.00 88 MET A O 1
ATOM 736 N N . ASN A 1 89 ? -8.095 -10.691 15.777 1.00 97.69 89 ASN A N 1
ATOM 737 C CA . ASN A 1 89 ? -8.733 -11.876 16.370 1.00 97.69 89 ASN A CA 1
ATOM 738 C C . ASN A 1 89 ? -8.759 -11.831 17.907 1.00 97.69 89 ASN A C 1
ATOM 740 O O . ASN A 1 89 ? -9.666 -12.372 18.533 1.00 97.69 89 ASN A O 1
ATOM 744 N N . ALA A 1 90 ? -7.780 -11.168 18.525 1.00 98.31 90 ALA A N 1
ATOM 745 C CA . ALA A 1 90 ? -7.733 -10.925 19.966 1.00 98.31 90 ALA A CA 1
ATOM 746 C C . ALA A 1 90 ? -8.495 -9.655 20.403 1.00 98.31 90 ALA A C 1
ATOM 748 O O . ALA A 1 90 ? -8.329 -9.215 21.541 1.00 98.31 90 ALA A O 1
ATOM 749 N N . ASN A 1 91 ? -9.274 -9.035 19.508 1.00 97.50 91 ASN A N 1
ATOM 750 C CA . ASN A 1 91 ? -9.992 -7.773 19.707 1.00 97.50 91 ASN A CA 1
ATOM 751 C C . ASN A 1 91 ? -9.101 -6.585 20.143 1.00 97.50 91 ASN A C 1
ATOM 753 O O . ASN A 1 91 ? -9.556 -5.619 20.753 1.00 97.50 91 ASN A O 1
ATOM 757 N N . LYS A 1 92 ? -7.801 -6.630 19.825 1.00 98.50 92 LYS A N 1
ATOM 758 C CA . LYS A 1 92 ? -6.821 -5.558 20.071 1.00 98.50 92 LYS A CA 1
ATOM 759 C C . LYS A 1 92 ? -6.740 -4.648 18.845 1.00 98.50 92 LYS A C 1
ATOM 761 O O . LYS A 1 92 ? -5.699 -4.558 18.196 1.00 98.50 92 LYS A O 1
ATOM 766 N N . LEU A 1 93 ? -7.857 -4.001 18.522 1.00 98.25 93 LEU A N 1
ATOM 767 C CA . LEU A 1 93 ? -8.059 -3.280 17.260 1.00 98.25 93 LEU A CA 1
ATOM 768 C C . LEU A 1 93 ? -7.044 -2.151 17.018 1.00 98.25 93 LEU A C 1
ATOM 770 O O . LEU A 1 93 ? -6.549 -2.006 15.906 1.00 98.25 93 LEU A O 1
ATOM 774 N N . ASP A 1 94 ? -6.638 -1.426 18.061 1.00 98.19 94 ASP A N 1
ATOM 775 C CA . ASP A 1 94 ? -5.652 -0.343 17.923 1.00 98.19 94 ASP A CA 1
ATOM 776 C C . ASP A 1 94 ? -4.262 -0.877 17.539 1.00 98.19 94 ASP A C 1
ATOM 778 O O . ASP A 1 94 ? -3.586 -0.307 16.685 1.00 98.19 94 ASP A O 1
ATOM 782 N N . LYS A 1 95 ? -3.874 -2.039 18.084 1.00 98.56 95 LYS A N 1
ATOM 783 C CA . LYS A 1 95 ? -2.645 -2.739 17.675 1.00 98.56 95 LYS A CA 1
ATOM 784 C C . LYS A 1 95 ? -2.763 -3.340 16.280 1.00 98.56 95 LYS A C 1
ATOM 786 O O . LYS A 1 95 ? -1.775 -3.408 15.559 1.00 98.56 95 LYS A O 1
ATOM 791 N N . ALA A 1 96 ? -3.955 -3.795 15.895 1.00 98.75 96 ALA A N 1
ATOM 792 C CA . ALA A 1 96 ? -4.187 -4.265 14.535 1.00 98.75 96 ALA A CA 1
ATOM 793 C C . ALA A 1 96 ? -3.970 -3.123 13.529 1.00 98.75 96 ALA A C 1
ATOM 795 O O . ALA A 1 96 ? -3.252 -3.316 12.553 1.00 98.75 96 ALA A O 1
ATOM 796 N N . ILE A 1 97 ? -4.497 -1.924 13.809 1.00 98.75 97 ILE A N 1
ATOM 797 C CA . ILE A 1 97 ? -4.261 -0.718 13.000 1.00 98.75 97 ILE A CA 1
ATOM 798 C C . ILE A 1 97 ? -2.765 -0.387 12.915 1.00 98.75 97 ILE A C 1
ATOM 800 O O . ILE A 1 97 ? -2.269 -0.110 11.824 1.00 98.75 97 ILE A O 1
ATOM 804 N N . GLU A 1 98 ? -2.038 -0.421 14.034 1.00 98.69 98 GLU A N 1
ATOM 805 C CA . GLU A 1 98 ? -0.585 -0.197 14.059 1.00 98.69 98 GLU A CA 1
ATOM 806 C C . GLU A 1 98 ? 0.145 -1.173 13.122 1.00 98.69 98 GLU A C 1
ATOM 808 O O . GLU A 1 98 ? 0.836 -0.750 12.195 1.00 98.69 98 GLU A O 1
ATOM 813 N N . PHE A 1 99 ? -0.084 -2.480 13.282 1.00 98.81 99 PHE A N 1
ATOM 814 C CA . PHE A 1 99 ? 0.575 -3.495 12.462 1.00 98.81 99 PHE A CA 1
ATOM 815 C C . PHE A 1 99 ? 0.157 -3.461 10.986 1.00 98.81 99 PHE A C 1
ATOM 817 O O . PHE A 1 99 ? 0.992 -3.711 10.113 1.00 98.81 99 PHE A O 1
ATOM 824 N N . PHE A 1 100 ? -1.099 -3.138 10.668 1.00 98.81 100 PHE A N 1
ATOM 825 C CA . PHE A 1 100 ? -1.511 -2.941 9.277 1.00 98.81 100 PHE A CA 1
ATOM 826 C C . PHE A 1 100 ? -0.843 -1.705 8.661 1.00 98.81 100 PHE A C 1
ATOM 828 O O . PHE A 1 100 ? -0.369 -1.776 7.530 1.00 98.81 100 PHE A O 1
ATOM 835 N N . ASN A 1 101 ? -0.706 -0.599 9.396 1.00 98.50 101 ASN A N 1
ATOM 836 C CA . ASN A 1 101 ? 0.062 0.542 8.895 1.00 98.50 101 ASN A CA 1
ATOM 837 C C . ASN A 1 101 ? 1.521 0.154 8.630 1.00 98.50 101 ASN A C 1
ATOM 839 O O . ASN A 1 101 ? 2.011 0.389 7.529 1.00 98.50 101 ASN A O 1
ATOM 843 N N . GLU A 1 102 ? 2.192 -0.519 9.572 1.00 98.25 102 GLU A N 1
ATOM 844 C CA . GLU A 1 102 ? 3.567 -0.989 9.353 1.00 98.25 102 GLU A CA 1
ATOM 845 C C . GLU A 1 102 ? 3.678 -1.937 8.153 1.00 98.25 102 GLU A C 1
ATOM 847 O O . GLU A 1 102 ? 4.663 -1.894 7.419 1.00 98.25 102 GLU A O 1
ATOM 852 N N . THR A 1 103 ? 2.677 -2.793 7.934 1.00 98.31 103 THR A N 1
ATOM 853 C CA . THR A 1 103 ? 2.628 -3.680 6.764 1.00 98.31 103 THR A CA 1
ATOM 854 C C . THR A 1 103 ? 2.770 -2.885 5.471 1.00 98.31 103 THR A C 1
ATOM 856 O O . THR A 1 103 ? 3.591 -3.243 4.622 1.00 98.31 103 THR A O 1
ATOM 859 N N . HIS A 1 104 ? 1.999 -1.806 5.351 1.00 96.06 104 HIS A N 1
ATOM 860 C CA . HIS A 1 104 ? 2.013 -0.932 4.189 1.00 96.06 104 HIS A CA 1
ATOM 861 C C . HIS A 1 104 ? 3.289 -0.072 4.113 1.00 96.06 104 HIS A C 1
ATOM 863 O O . HIS A 1 104 ? 3.802 0.168 3.027 1.00 96.06 104 HIS A O 1
ATOM 869 N N . GLU A 1 105 ? 3.857 0.365 5.244 1.00 94.00 105 GLU A N 1
ATOM 870 C CA . GLU A 1 105 ? 5.146 1.085 5.252 1.00 94.00 105 GLU A CA 1
ATOM 871 C C . GLU A 1 105 ? 6.316 0.223 4.749 1.00 94.00 105 GLU A C 1
ATOM 873 O O . GLU A 1 105 ? 7.265 0.728 4.145 1.00 94.00 105 GLU A O 1
ATOM 878 N N . TYR A 1 106 ? 6.280 -1.087 5.010 1.00 93.31 106 TYR A N 1
ATOM 879 C CA . TYR A 1 106 ? 7.304 -2.014 4.524 1.00 93.31 106 TYR A CA 1
ATOM 880 C C . TYR A 1 106 ? 7.069 -2.485 3.082 1.00 93.31 106 TYR A C 1
ATOM 882 O O . TYR A 1 106 ? 8.031 -2.882 2.418 1.00 93.31 106 TYR A O 1
ATOM 890 N N . ASP A 1 107 ? 5.827 -2.460 2.605 1.00 90.88 107 ASP A N 1
ATOM 891 C CA . ASP A 1 107 ? 5.424 -2.824 1.246 1.00 90.88 107 ASP A CA 1
ATOM 892 C C . ASP A 1 107 ? 4.124 -2.088 0.896 1.00 90.88 107 ASP A C 1
ATOM 894 O O . ASP A 1 107 ? 3.033 -2.520 1.278 1.00 90.88 107 ASP A O 1
ATOM 898 N N . ASN A 1 108 ? 4.231 -0.979 0.161 1.00 88.88 108 ASN A N 1
ATOM 899 C CA . ASN A 1 108 ? 3.062 -0.162 -0.167 1.00 88.88 108 ASN A CA 1
ATOM 900 C C . ASN A 1 108 ? 2.171 -0.789 -1.257 1.00 88.88 108 ASN A C 1
ATOM 902 O O . ASN A 1 108 ? 1.100 -0.270 -1.558 1.00 88.88 108 ASN A O 1
ATOM 906 N N . THR A 1 109 ? 2.584 -1.927 -1.830 1.00 87.44 109 THR A N 1
ATOM 907 C CA . THR A 1 109 ? 1.728 -2.720 -2.723 1.00 87.44 109 THR A CA 1
ATOM 908 C C . THR A 1 109 ? 0.733 -3.572 -1.948 1.00 87.44 109 THR A C 1
ATOM 910 O O . THR A 1 109 ? -0.222 -4.083 -2.529 1.00 87.44 109 THR A O 1
ATOM 913 N N . ASN A 1 110 ? 0.918 -3.708 -0.631 1.00 93.19 110 ASN A N 1
ATOM 914 C CA . ASN A 1 110 ? -0.013 -4.397 0.250 1.00 93.19 110 ASN A CA 1
ATOM 915 C C . ASN A 1 110 ? -1.173 -3.466 0.647 1.00 93.19 110 ASN A C 1
ATOM 917 O O . ASN A 1 110 ? -1.313 -3.049 1.800 1.00 93.19 110 ASN A O 1
ATOM 921 N N . THR A 1 111 ? -1.994 -3.100 -0.340 1.00 95.38 111 THR A N 1
ATOM 922 C CA . THR A 1 111 ? -3.124 -2.172 -0.178 1.00 95.38 111 THR A CA 1
ATOM 923 C C . THR A 1 111 ? -4.229 -2.737 0.716 1.00 95.38 111 THR A C 1
ATOM 925 O O . THR A 1 111 ? -4.913 -1.966 1.394 1.00 95.38 111 THR A O 1
ATOM 928 N N . ASP A 1 112 ? -4.341 -4.065 0.823 1.00 97.38 112 ASP A N 1
ATOM 929 C CA . ASP A 1 112 ? -5.236 -4.754 1.763 1.00 97.38 112 ASP A CA 1
ATOM 930 C C . ASP A 1 112 ? -5.039 -4.269 3.201 1.00 97.38 112 ASP A C 1
ATOM 932 O O . ASP A 1 112 ? -5.999 -4.151 3.966 1.00 97.38 112 ASP A O 1
ATOM 936 N N . ALA A 1 113 ? -3.804 -3.939 3.586 1.00 98.38 113 ALA A N 1
ATOM 937 C CA . ALA A 1 113 ? -3.523 -3.422 4.915 1.00 98.38 113 ALA A CA 1
ATOM 938 C C . ALA A 1 113 ? -4.243 -2.085 5.177 1.00 98.38 113 ALA A C 1
ATOM 940 O O . ALA A 1 113 ? -4.836 -1.905 6.240 1.00 98.38 113 ALA A O 1
ATOM 941 N N . LEU A 1 114 ? -4.280 -1.174 4.198 1.00 98.50 114 LEU A N 1
ATOM 942 C CA . LEU A 1 114 ? -4.993 0.101 4.332 1.00 98.50 114 LEU A CA 1
ATOM 943 C C . LEU A 1 114 ? -6.514 -0.075 4.329 1.00 98.50 114 LEU A C 1
ATOM 945 O O . LEU A 1 114 ? -7.194 0.612 5.092 1.00 98.50 114 LEU A O 1
ATOM 949 N N . TYR A 1 115 ? -7.053 -1.010 3.539 1.00 98.50 115 TYR A N 1
ATOM 950 C CA . TYR A 1 115 ? -8.480 -1.345 3.604 1.00 98.50 115 TYR A CA 1
ATOM 951 C C . TYR A 1 115 ? -8.870 -1.873 4.989 1.00 98.50 115 TYR A C 1
ATOM 953 O O . TYR A 1 115 ? -9.897 -1.469 5.536 1.00 98.50 115 TYR A O 1
ATOM 961 N N . ASN A 1 116 ? -8.024 -2.708 5.600 1.00 98.62 116 ASN A N 1
ATOM 962 C CA . ASN A 1 116 ? -8.240 -3.177 6.967 1.00 98.62 116 ASN A CA 1
ATOM 963 C C . ASN A 1 116 ? -8.157 -2.034 7.992 1.00 98.62 116 ASN A C 1
ATOM 965 O O . ASN A 1 116 ? -9.022 -1.951 8.863 1.00 98.62 116 ASN A O 1
ATOM 969 N N . VAL A 1 117 ? -7.190 -1.113 7.873 1.00 98.75 117 VAL A N 1
ATOM 970 C CA . VAL A 1 117 ? -7.136 0.087 8.734 1.00 98.75 117 VAL A CA 1
ATOM 971 C C . VAL A 1 117 ? -8.423 0.899 8.615 1.00 98.75 117 VAL A C 1
ATOM 973 O O . VAL A 1 117 ? -9.015 1.240 9.638 1.00 98.75 117 VAL A O 1
ATOM 976 N N . ALA A 1 118 ? -8.873 1.190 7.391 1.00 98.38 118 ALA A N 1
ATOM 977 C CA . ALA A 1 118 ? -10.089 1.962 7.157 1.00 98.38 118 ALA A CA 1
ATOM 978 C C . ALA A 1 118 ? -11.322 1.276 7.762 1.00 98.38 118 ALA A C 1
ATOM 980 O O . ALA A 1 118 ? -12.081 1.918 8.486 1.00 98.38 118 ALA A O 1
ATOM 981 N N . SER A 1 119 ? -11.481 -0.030 7.532 1.00 98.12 119 SER A N 1
ATOM 982 C CA . SER A 1 119 ? -12.599 -0.826 8.052 1.00 98.12 119 SER A CA 1
ATOM 983 C C . SER A 1 119 ? -12.634 -0.850 9.585 1.00 98.12 119 SER A C 1
ATOM 985 O O . SER A 1 119 ? -13.653 -0.514 10.192 1.00 98.12 119 SER A O 1
ATOM 987 N N . ILE A 1 120 ? -11.502 -1.159 10.229 1.00 98.44 120 ILE A N 1
ATOM 988 C CA . ILE A 1 120 ? -11.402 -1.193 11.696 1.00 98.44 120 ILE A CA 1
ATOM 989 C C . ILE A 1 120 ? -11.667 0.197 12.282 1.00 98.44 120 ILE A C 1
ATOM 991 O O . ILE A 1 120 ? -12.446 0.333 13.226 1.00 98.44 120 ILE A O 1
ATOM 995 N N . ALA A 1 121 ? -11.058 1.241 11.715 1.00 98.31 121 ALA A N 1
ATOM 996 C CA . ALA A 1 121 ? -11.237 2.606 12.190 1.00 98.31 121 ALA A CA 1
ATOM 997 C C . ALA A 1 121 ? -12.695 3.076 12.055 1.00 98.31 121 ALA A C 1
ATOM 999 O O . ALA A 1 121 ? -13.217 3.693 12.984 1.00 98.31 121 ALA A O 1
ATOM 1000 N N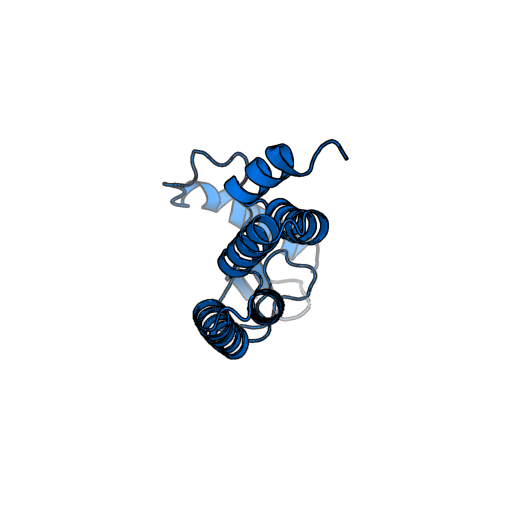 . MET A 1 122 ? -13.379 2.737 10.955 1.00 96.88 122 MET A N 1
ATOM 1001 C CA . MET A 1 122 ? -14.814 3.001 10.797 1.00 96.88 122 MET A CA 1
ATOM 1002 C C . MET A 1 122 ? -15.647 2.267 11.849 1.00 96.88 122 MET A C 1
ATOM 1004 O O . MET A 1 122 ? -16.500 2.890 12.476 1.00 96.88 122 MET A O 1
ATOM 1008 N N . ALA A 1 123 ? -15.368 0.984 12.104 1.00 96.56 123 ALA A N 1
ATOM 1009 C CA . ALA A 1 123 ? -16.062 0.211 13.137 1.00 96.56 123 ALA A CA 1
ATOM 1010 C C . ALA A 1 123 ? -15.865 0.794 14.552 1.00 96.56 123 ALA A C 1
ATOM 1012 O O . ALA A 1 123 ? -16.742 0.677 15.404 1.00 96.56 123 ALA A O 1
ATOM 1013 N N . GLN A 1 124 ? -14.735 1.464 14.797 1.00 97.31 124 GLN A N 1
ATOM 1014 C CA . GLN A 1 124 ? -14.447 2.182 16.042 1.00 97.31 124 GLN A CA 1
ATOM 1015 C C . GLN A 1 124 ? -14.920 3.651 16.044 1.00 97.31 124 GLN A C 1
ATOM 1017 O O . GLN A 1 124 ? -14.615 4.378 16.989 1.00 97.31 124 GLN A O 1
ATOM 1022 N N . ASN A 1 125 ? -15.6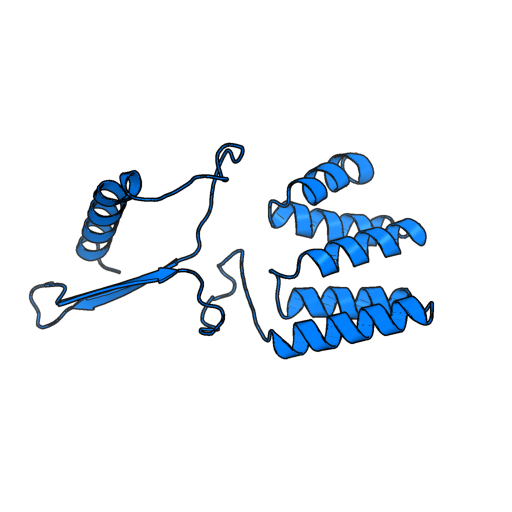24 4.118 15.006 1.00 96.44 125 ASN A N 1
ATOM 1023 C CA . ASN A 1 125 ? -16.001 5.526 14.796 1.00 96.44 125 ASN A CA 1
ATOM 1024 C C . ASN A 1 125 ? -14.814 6.518 14.749 1.00 96.44 125 ASN A C 1
ATOM 1026 O O . ASN A 1 125 ? -14.994 7.730 14.880 1.00 96.44 125 ASN A O 1
ATOM 1030 N N . LYS A 1 126 ? -13.589 6.035 14.504 1.00 97.31 126 LYS A N 1
ATOM 1031 C CA . LYS A 1 126 ? -12.368 6.842 14.347 1.00 97.31 126 LYS A CA 1
ATOM 1032 C C . LYS A 1 126 ? -12.266 7.381 12.916 1.00 97.31 126 LYS A C 1
ATOM 1034 O O . LYS A 1 126 ? -11.410 6.965 12.135 1.00 97.31 126 LYS A O 1
ATOM 1039 N N . THR A 1 127 ? -13.166 8.303 12.569 1.00 95.75 127 THR A N 1
ATOM 1040 C CA . THR A 1 127 ? -13.325 8.810 11.190 1.00 95.75 127 THR A CA 1
ATOM 1041 C C . THR A 1 127 ? -12.029 9.396 10.621 1.00 95.75 127 THR A C 1
ATOM 1043 O O . THR A 1 127 ? -11.694 9.116 9.475 1.00 95.75 127 THR A O 1
ATOM 1046 N N . ASP A 1 128 ? -11.255 10.136 11.416 1.00 96.69 128 ASP A N 1
ATOM 1047 C CA . ASP A 1 128 ? -10.021 10.788 10.948 1.00 96.69 128 ASP A CA 1
ATOM 1048 C C . ASP A 1 128 ? -8.950 9.767 10.522 1.00 96.69 128 ASP A C 1
ATOM 1050 O O . ASP A 1 128 ? -8.281 9.920 9.495 1.00 96.69 128 ASP A O 1
ATOM 1054 N N . VAL A 1 129 ? -8.833 8.672 11.282 1.00 97.94 129 VAL A N 1
ATOM 1055 C CA . VAL A 1 129 ? -7.930 7.551 10.978 1.00 97.94 129 VAL A CA 1
ATOM 1056 C C . VAL A 1 129 ? -8.389 6.830 9.712 1.00 97.94 129 VAL A C 1
ATOM 1058 O O . VAL A 1 129 ? -7.576 6.576 8.821 1.00 97.94 129 VAL A O 1
ATOM 1061 N N . ALA A 1 130 ? -9.693 6.558 9.593 1.00 98.06 130 ALA A N 1
ATOM 1062 C CA . ALA A 1 130 ? -10.258 5.938 8.398 1.00 98.06 130 ALA A CA 1
ATOM 1063 C C . ALA A 1 130 ? -10.012 6.796 7.149 1.00 98.06 130 ALA A C 1
ATOM 1065 O O . ALA A 1 130 ? -9.548 6.289 6.129 1.00 98.06 130 ALA A O 1
ATOM 1066 N N . CYS A 1 131 ? -10.249 8.106 7.241 1.00 97.75 131 CYS A N 1
ATOM 1067 C CA . CYS A 1 131 ? -10.060 9.028 6.128 1.00 97.75 131 CYS A CA 1
ATOM 1068 C C . CYS A 1 131 ? -8.596 9.192 5.732 1.00 97.75 131 CYS A C 1
ATOM 1070 O O . CYS A 1 131 ? -8.305 9.340 4.547 1.00 97.75 131 CYS A O 1
ATOM 1072 N N . THR A 1 132 ? -7.667 9.090 6.682 1.00 97.75 132 THR A N 1
ATOM 1073 C CA . THR A 1 132 ? -6.235 9.064 6.374 1.00 97.75 132 THR A CA 1
ATOM 1074 C C . THR A 1 132 ? -5.866 7.804 5.585 1.00 97.75 132 THR A C 1
ATOM 1076 O O . THR A 1 132 ? -5.190 7.905 4.563 1.00 97.75 132 THR A O 1
ATOM 1079 N N . ALA A 1 133 ? -6.346 6.622 5.988 1.00 98.19 133 ALA A N 1
ATOM 1080 C CA . ALA A 1 133 ? -6.102 5.380 5.248 1.00 98.19 133 ALA A CA 1
ATOM 1081 C C . ALA A 1 133 ? -6.742 5.389 3.848 1.00 98.19 133 ALA A C 1
ATOM 1083 O O . ALA A 1 133 ? -6.092 5.027 2.868 1.00 98.19 133 ALA A O 1
ATOM 1084 N N . LEU A 1 134 ? -7.983 5.872 3.731 1.00 97.69 134 LEU A N 1
ATOM 1085 C CA . LEU A 1 134 ? -8.675 6.013 2.448 1.00 97.69 134 LEU A CA 1
ATOM 1086 C C . LEU A 1 134 ? -8.008 7.037 1.525 1.00 97.69 134 LEU A C 1
ATOM 1088 O O . LEU A 1 134 ? -7.920 6.800 0.323 1.00 97.69 134 LEU A O 1
ATOM 1092 N N . LYS A 1 135 ? -7.482 8.140 2.072 1.00 95.81 135 LYS A N 1
ATOM 1093 C CA . LYS A 1 135 ? -6.692 9.098 1.292 1.00 95.81 135 LYS A CA 1
ATOM 1094 C C . LYS A 1 135 ? -5.454 8.426 0.706 1.00 95.81 135 LYS A C 1
ATOM 1096 O O . LYS A 1 135 ? -5.208 8.563 -0.481 1.00 95.81 135 LYS A O 1
ATOM 1101 N N . ARG A 1 136 ? -4.725 7.636 1.500 1.00 94.56 136 ARG A N 1
ATOM 1102 C CA . ARG A 1 136 ? -3.554 6.887 1.016 1.00 94.56 136 ARG A CA 1
ATOM 1103 C C . ARG A 1 136 ? -3.916 5.899 -0.098 1.00 94.56 136 ARG A C 1
ATOM 1105 O O . ARG A 1 136 ? -3.177 5.792 -1.065 1.00 94.56 136 ARG A O 1
ATOM 1112 N N . LEU A 1 137 ? -5.056 5.209 0.004 1.00 94.56 137 LEU A N 1
ATOM 1113 C CA . LEU A 1 137 ? -5.558 4.340 -1.071 1.00 94.56 137 LEU A CA 1
ATOM 1114 C C . LEU A 1 137 ? -5.902 5.131 -2.342 1.00 94.56 137 LEU A C 1
ATOM 1116 O O . LEU A 1 137 ? -5.585 4.686 -3.442 1.00 94.56 137 LEU A O 1
ATOM 1120 N N . LYS A 1 138 ? -6.519 6.308 -2.193 1.00 91.94 138 LYS A N 1
ATOM 1121 C CA . LYS A 1 138 ? -6.795 7.229 -3.302 1.00 91.94 138 LYS A CA 1
ATOM 1122 C C . LYS A 1 138 ? -5.511 7.750 -3.953 1.00 91.94 138 LYS A C 1
ATOM 1124 O O . LYS A 1 138 ? -5.441 7.801 -5.174 1.00 91.94 138 LYS A O 1
ATOM 1129 N N . ASP A 1 139 ? -4.499 8.094 -3.160 1.00 88.88 139 ASP A N 1
ATOM 1130 C CA . ASP A 1 139 ? -3.192 8.553 -3.650 1.00 88.88 139 ASP A CA 1
ATOM 1131 C C . ASP A 1 139 ? -2.443 7.434 -4.411 1.00 88.88 139 ASP A C 1
ATOM 1133 O O . ASP A 1 139 ? -1.605 7.714 -5.263 1.00 88.88 139 ASP A O 1
ATOM 1137 N N . LEU A 1 140 ? -2.785 6.166 -4.144 1.00 86.38 140 LEU A N 1
ATOM 1138 C CA . LEU A 1 140 ? -2.359 4.979 -4.901 1.00 86.38 140 LEU A CA 1
ATOM 1139 C C . LEU A 1 140 ? -3.307 4.620 -6.062 1.00 86.38 140 LEU A C 1
ATOM 1141 O O . LEU A 1 140 ? -3.220 3.519 -6.607 1.00 86.38 140 LEU A O 1
ATOM 1145 N N . GLU A 1 141 ? -4.242 5.511 -6.401 1.00 86.00 141 GLU A N 1
ATOM 1146 C CA . GLU A 1 141 ? -5.231 5.355 -7.475 1.00 86.00 141 GLU A CA 1
ATOM 1147 C C . GLU A 1 141 ? -6.089 4.078 -7.347 1.00 86.00 141 GLU A C 1
ATOM 1149 O O . GLU A 1 141 ? -6.613 3.551 -8.327 1.00 86.00 141 GLU A O 1
ATOM 1154 N N . GLN A 1 142 ? -6.280 3.561 -6.125 1.00 87.69 142 GLN A N 1
ATOM 1155 C CA . GLN A 1 142 ? -7.150 2.407 -5.897 1.00 87.69 142 GLN A CA 1
ATOM 1156 C C . GLN A 1 142 ? -8.611 2.810 -6.116 1.00 87.69 142 GLN A C 1
ATOM 1158 O O . GLN A 1 142 ? -9.124 3.694 -5.424 1.00 87.69 142 GLN A O 1
ATOM 1163 N N . THR A 1 143 ? -9.299 2.147 -7.050 1.00 88.94 143 THR A N 1
ATOM 1164 C CA . THR A 1 143 ? -10.667 2.503 -7.461 1.00 88.94 143 THR A CA 1
ATOM 1165 C C . THR A 1 143 ? -11.648 2.494 -6.288 1.00 88.94 143 THR A C 1
ATOM 1167 O O . THR A 1 143 ? -12.306 3.503 -6.029 1.00 88.94 143 THR A O 1
ATOM 1170 N N . GLU A 1 144 ? -11.709 1.396 -5.526 1.00 91.94 144 GLU A N 1
ATOM 1171 C CA . GLU A 1 144 ? -12.643 1.294 -4.395 1.00 91.94 144 GLU A CA 1
ATOM 1172 C C . GLU A 1 144 ? -12.242 2.229 -3.245 1.00 91.94 144 GLU A C 1
ATOM 1174 O O . GLU A 1 144 ? -13.093 2.903 -2.673 1.00 91.94 144 GLU A O 1
ATOM 1179 N N . GLY A 1 145 ? -10.946 2.359 -2.948 1.00 93.62 145 GLY A N 1
ATOM 1180 C CA . GLY A 1 145 ? -10.453 3.316 -1.955 1.00 93.62 145 GLY A CA 1
ATOM 1181 C C . GLY A 1 145 ? -10.800 4.768 -2.297 1.00 93.62 145 GLY A C 1
ATOM 1182 O O . GLY A 1 145 ? -11.210 5.525 -1.420 1.00 93.62 145 GLY A O 1
ATOM 1183 N N . THR A 1 146 ? -10.717 5.141 -3.577 1.00 93.62 146 THR A N 1
ATOM 1184 C CA . THR A 1 146 ? -11.105 6.468 -4.079 1.00 93.62 146 THR A CA 1
ATOM 1185 C C . THR A 1 146 ? -12.599 6.708 -3.917 1.00 93.62 146 THR A C 1
ATOM 1187 O O . THR A 1 146 ? -13.006 7.757 -3.415 1.00 93.62 146 THR A O 1
ATOM 1190 N N . LYS A 1 147 ? -13.419 5.727 -4.300 1.00 95.06 147 LYS A N 1
ATOM 1191 C CA . LYS A 1 147 ? -14.870 5.776 -4.116 1.00 95.06 147 LYS A CA 1
ATOM 1192 C C . LYS A 1 147 ? -15.232 5.944 -2.638 1.00 95.06 147 LYS A C 1
ATOM 1194 O O . LYS A 1 147 ? -15.918 6.902 -2.292 1.00 95.06 147 LYS A O 1
ATOM 1199 N N . LEU A 1 148 ? -14.702 5.090 -1.761 1.00 95.94 148 LEU A N 1
ATOM 1200 C CA . LEU A 1 148 ? -14.944 5.153 -0.316 1.00 95.94 148 LEU A CA 1
ATOM 1201 C C . LEU A 1 148 ? -14.475 6.479 0.294 1.00 95.94 148 LEU A C 1
ATOM 1203 O O . LEU A 1 148 ? -15.169 7.045 1.137 1.00 95.94 148 LEU A O 1
ATOM 1207 N N . TYR A 1 149 ? -13.324 7.004 -0.137 1.00 96.56 149 TYR A N 1
ATOM 1208 C CA . TYR A 1 149 ? -12.855 8.323 0.286 1.00 96.56 149 TYR A CA 1
ATOM 1209 C C . TYR A 1 149 ? -13.860 9.416 -0.091 1.00 96.56 149 TYR A C 1
ATOM 1211 O O . TYR A 1 149 ? -14.214 10.246 0.745 1.00 96.56 149 TYR A O 1
ATOM 1219 N N . ASN A 1 150 ? -14.355 9.408 -1.328 1.00 95.12 150 ASN A N 1
ATOM 1220 C CA . ASN A 1 150 ? -15.310 10.413 -1.780 1.00 95.12 150 ASN A CA 1
ATOM 1221 C C . ASN A 1 150 ? -16.667 10.286 -1.048 1.00 95.12 150 ASN A C 1
ATOM 1223 O O . ASN A 1 150 ? -17.283 11.275 -0.669 1.00 95.12 150 ASN A O 1
ATOM 1227 N N . GLU A 1 151 ? -17.128 9.068 -0.769 1.00 94.38 151 GLU A N 1
ATOM 1228 C CA . GLU A 1 151 ? -18.398 8.850 -0.063 1.00 94.38 151 GLU A CA 1
ATOM 1229 C C . GLU A 1 151 ? -18.343 9.199 1.431 1.00 94.38 151 GLU A C 1
ATOM 1231 O O . GLU A 1 151 ? -19.356 9.592 2.012 1.00 94.38 151 GLU A O 1
ATOM 1236 N N . LYS A 1 152 ? -17.193 8.992 2.085 1.00 92.56 152 LYS A N 1
ATOM 1237 C CA . LYS A 1 152 ? -17.078 9.047 3.554 1.00 92.56 152 LYS A CA 1
ATOM 1238 C C . LYS A 1 152 ? -16.258 10.223 4.079 1.00 92.56 152 LYS A C 1
ATOM 1240 O O . LYS A 1 152 ? -16.395 10.560 5.254 1.00 92.56 152 LYS A O 1
ATOM 1245 N N . CYS A 1 153 ? -15.403 10.819 3.248 1.00 94.44 153 CYS A N 1
ATOM 1246 C CA . CYS A 1 153 ? -14.379 11.770 3.686 1.00 94.44 153 CYS A CA 1
ATOM 1247 C C . CYS A 1 153 ? -14.361 13.090 2.911 1.00 94.44 153 CYS A C 1
ATOM 1249 O O . CYS A 1 153 ? -13.898 14.083 3.468 1.00 94.44 153 CYS A O 1
ATOM 1251 N N . SER A 1 154 ? -14.849 13.152 1.665 1.00 74.69 154 SER A N 1
ATOM 1252 C CA . SER A 1 154 ? -14.952 14.437 0.960 1.00 74.69 154 SER A CA 1
ATOM 1253 C C . SER A 1 154 ? -16.210 15.191 1.390 1.00 74.69 154 SER A C 1
ATOM 1255 O O . SER A 1 154 ? -17.320 14.718 1.165 1.00 74.69 154 SER A O 1
ATOM 1257 N N . GLY A 1 155 ? -16.027 16.351 2.025 1.00 63.91 155 GLY A N 1
ATOM 1258 C CA . GLY A 1 155 ? -17.111 17.172 2.583 1.00 63.91 155 GLY A CA 1
ATOM 1259 C C . GLY A 1 155 ? -16.915 17.606 4.042 1.00 63.91 155 GLY A C 1
ATOM 1260 O O . GLY A 1 155 ? -17.819 18.220 4.602 1.00 63.91 155 GLY A O 1
ATOM 1261 N N . LYS A 1 156 ? -15.763 17.295 4.650 1.00 47.88 156 LYS A N 1
ATOM 1262 C CA . LYS A 1 156 ? -15.296 17.877 5.916 1.00 47.88 156 LYS A CA 1
ATOM 1263 C C . LYS A 1 156 ? -14.109 18.799 5.676 1.00 47.88 156 LYS A C 1
ATOM 1265 O O . LYS A 1 156 ? -13.292 18.457 4.791 1.00 47.88 156 LYS A O 1
#

pLDDT: mean 84.02, std 14.48, range [47.88, 98.81]

Foldseek 3Di:
DDPVLVVVVVVVCVVCVVVDDPPPCPPPPDDDWDWDWDWDDDDDPRDTPDIDIGTDDPVDQPDDPVDLWHAQDQVLLVVLCVVLVVCVVVVVLVSNLVSLVVSCVRGVVPLVSLVSQLVSCVVVVVLVSNLVSLVSCVSSVPPVSVVCNCVRPPPD

Radius of gyration: 20.47 Å; chains: 1; bounding box: 52×30×52 Å